Protein AF-A0A3D3DDH8-F1 (afdb_monomer)

Sequence (47 aa):
ILTHHTGQKFEKIEKDTDRDFYMTAQESKEYGLVDEVIKSREEAVKK

Secondary structure (DSSP, 8-state):
-HHHHH---HHHHHHHHSS-----HHHHHHHTS-S----SHHHHHT-

pLDDT: mean 90.01, std 6.81, range [58.22, 96.31]

Solvent-accessible surface area (backbon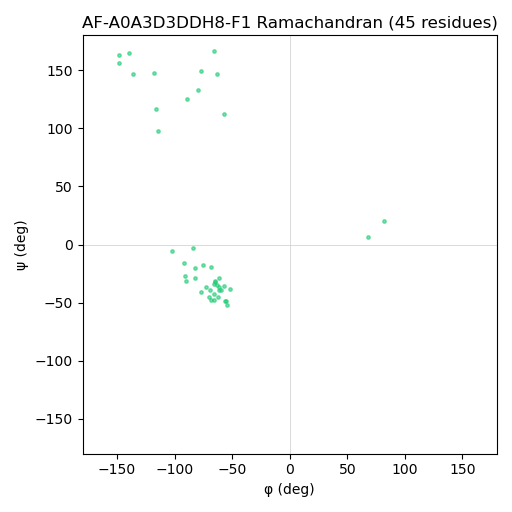e atoms only — not comparable to full-atom values): 3059 Å² total; per-residue (Å²): 110,64,44,77,71,29,72,44,58,62,72,57,51,54,63,51,63,76,50,96,68,89,67,55,70,66,52,33,32,76,52,34,78,37,94,75,79,79,90,46,73,71,61,62,73,75,109

Structure (mmCIF, N/CA/C/O backbone):
data_AF-A0A3D3DDH8-F1
#
_entry.id   AF-A0A3D3DDH8-F1
#
loop_
_atom_site.group_PDB
_atom_site.id
_atom_site.type_symbol
_atom_site.label_atom_id
_atom_site.label_alt_id
_atom_site.label_comp_id
_atom_site.label_asym_id
_atom_site.label_entity_id
_atom_site.label_seq_id
_atom_site.pdbx_PDB_ins_code
_atom_site.Cartn_x
_atom_site.Cartn_y
_atom_site.Cartn_z
_atom_site.occupancy
_atom_site.B_iso_or_equiv
_atom_site.auth_seq_id
_atom_site.auth_comp_id
_atom_site.auth_asym_id
_atom_site.auth_atom_id
_atom_site.pdbx_PDB_model_num
ATOM 1 N N . ILE A 1 1 ? -0.814 -9.856 -15.545 1.00 86.50 1 ILE A N 1
ATOM 2 C CA . ILE A 1 1 ? -1.899 -10.011 -14.541 1.00 86.50 1 ILE A CA 1
ATOM 3 C C . ILE A 1 1 ? -2.115 -8.700 -13.796 1.00 86.50 1 ILE A C 1
ATOM 5 O O . ILE A 1 1 ? -3.148 -8.090 -14.018 1.00 86.50 1 ILE A O 1
ATOM 9 N N . LEU A 1 2 ? -1.142 -8.210 -13.017 1.00 88.62 2 LEU A N 1
ATOM 10 C CA . LEU A 1 2 ? -1.306 -6.983 -12.222 1.00 88.62 2 LEU A CA 1
ATOM 11 C C . LEU A 1 2 ? -1.743 -5.766 -13.060 1.00 88.62 2 LEU A C 1
ATOM 13 O O . LEU A 1 2 ? -2.790 -5.206 -12.784 1.00 88.62 2 LEU A O 1
ATOM 17 N N . THR A 1 3 ? -1.049 -5.449 -14.158 1.00 90.75 3 THR A N 1
ATOM 18 C CA . THR A 1 3 ? -1.384 -4.332 -15.074 1.00 90.75 3 THR A CA 1
ATOM 19 C C . THR A 1 3 ? -2.839 -4.358 -15.562 1.00 90.75 3 THR A C 1
ATOM 21 O O . THR A 1 3 ? -3.471 -3.316 -15.686 1.00 90.75 3 THR A O 1
ATOM 24 N N . HIS A 1 4 ? -3.381 -5.552 -15.828 1.00 89.75 4 HIS A N 1
ATOM 25 C CA . HIS A 1 4 ? -4.745 -5.721 -16.336 1.00 89.75 4 HIS A CA 1
ATOM 26 C C . HIS A 1 4 ? -5.804 -5.437 -15.263 1.00 89.75 4 HIS A C 1
ATOM 28 O O . H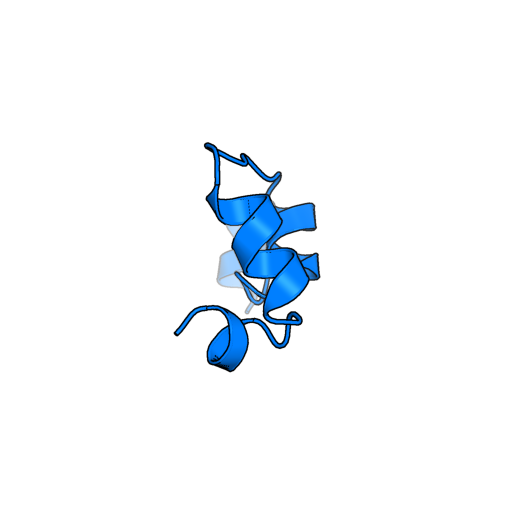IS A 1 4 ? -6.851 -4.882 -15.575 1.00 89.75 4 HIS A O 1
ATOM 34 N N . HIS A 1 5 ? -5.537 -5.813 -14.010 1.00 91.62 5 HIS A N 1
ATOM 35 C CA . HIS A 1 5 ? -6.497 -5.659 -12.917 1.00 91.62 5 HIS A CA 1
ATOM 36 C C . HIS A 1 5 ? -6.373 -4.321 -12.186 1.00 91.62 5 HIS A C 1
ATOM 38 O O . HIS A 1 5 ? -7.381 -3.798 -11.733 1.00 91.62 5 HIS A O 1
ATOM 44 N N . THR A 1 6 ? -5.170 -3.749 -12.099 1.00 89.31 6 THR A N 1
ATOM 45 C CA . THR A 1 6 ? -4.932 -2.484 -11.385 1.00 89.31 6 THR A CA 1
ATOM 46 C C . THR A 1 6 ? -5.037 -1.250 -12.277 1.00 89.31 6 THR A C 1
ATOM 48 O O . THR A 1 6 ? -5.082 -0.129 -11.779 1.00 89.31 6 THR A O 1
ATOM 51 N N . GLY A 1 7 ? -5.004 -1.423 -13.603 1.00 90.12 7 GLY A N 1
ATOM 52 C CA . GLY A 1 7 ? -4.947 -0.315 -14.562 1.00 90.12 7 GLY A CA 1
ATOM 53 C C . GLY A 1 7 ? -3.625 0.466 -14.545 1.00 90.12 7 GLY A C 1
ATOM 54 O O . GLY A 1 7 ? -3.500 1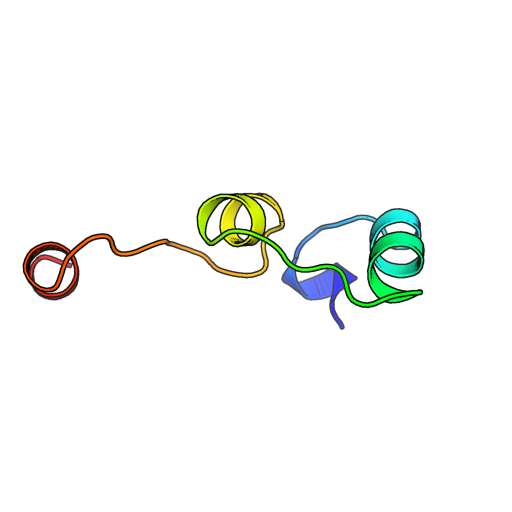.481 -15.230 1.00 90.12 7 GLY A O 1
ATOM 55 N N . GLN A 1 8 ? -2.623 0.014 -13.783 1.00 91.00 8 GLN A N 1
ATOM 56 C CA . GLN A 1 8 ? -1.306 0.650 -13.732 1.00 91.00 8 GLN A CA 1
ATOM 57 C C . GLN A 1 8 ? -0.483 0.298 -14.971 1.00 91.00 8 GLN A C 1
ATOM 59 O O . GLN A 1 8 ? -0.589 -0.797 -15.521 1.00 91.00 8 GLN A O 1
ATOM 64 N N . LYS A 1 9 ? 0.398 1.213 -15.386 1.00 93.56 9 LYS A N 1
ATOM 65 C CA . LYS A 1 9 ? 1.338 0.976 -16.491 1.00 93.56 9 LYS A CA 1
ATOM 66 C C . LYS A 1 9 ? 2.311 -0.157 -16.156 1.00 93.56 9 LYS A C 1
ATOM 68 O O . LYS A 1 9 ? 2.731 -0.296 -15.010 1.00 93.56 9 LYS A O 1
ATOM 73 N N . PHE A 1 10 ? 2.718 -0.911 -17.178 1.00 91.56 10 PHE A N 1
ATOM 74 C CA . PHE A 1 10 ? 3.659 -2.025 -17.034 1.00 91.56 10 PHE A CA 1
ATOM 75 C C . PHE A 1 10 ? 4.980 -1.602 -16.372 1.00 91.56 10 PHE A C 1
ATOM 77 O O . PHE A 1 10 ? 5.368 -2.208 -15.384 1.00 91.56 10 PHE A O 1
ATOM 84 N N . GLU A 1 11 ? 5.595 -0.509 -16.832 1.00 92.25 11 GLU A N 1
ATOM 85 C CA . GLU A 1 11 ? 6.861 0.020 -16.288 1.00 92.25 11 GLU A CA 1
ATOM 86 C C . GLU A 1 11 ? 6.791 0.327 -14.783 1.00 92.25 11 GLU A C 1
ATOM 88 O O . GLU A 1 11 ? 7.754 0.131 -14.044 1.00 92.25 11 GLU A O 1
ATOM 93 N N . LYS A 1 12 ? 5.633 0.809 -14.312 1.00 91.31 12 LYS A N 1
ATOM 94 C CA . LYS A 1 12 ? 5.419 1.100 -12.893 1.00 91.31 12 LYS A CA 1
ATOM 95 C C . LYS A 1 12 ? 5.355 -0.193 -12.084 1.00 91.31 12 LYS A C 1
ATOM 97 O O . LYS A 1 12 ? 6.018 -0.302 -11.064 1.00 91.31 12 LYS A O 1
ATOM 102 N N . ILE A 1 13 ? 4.610 -1.181 -12.576 1.00 92.19 13 ILE A N 1
ATOM 103 C CA . ILE A 1 13 ? 4.512 -2.498 -11.938 1.00 92.19 13 ILE A CA 1
ATOM 104 C C . ILE A 1 13 ? 5.877 -3.181 -11.898 1.00 92.19 13 ILE A C 1
ATOM 106 O O . ILE A 1 13 ? 6.246 -3.717 -10.865 1.00 92.19 13 ILE A O 1
ATOM 110 N N . GLU A 1 14 ? 6.635 -3.152 -12.992 1.00 92.44 14 GLU A N 1
ATOM 111 C CA . GLU A 1 14 ? 7.97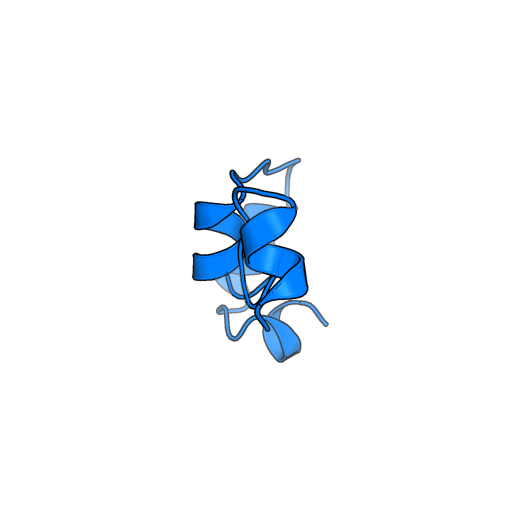6 -3.739 -13.061 1.00 92.44 14 GLU A CA 1
ATOM 112 C C . GLU A 1 14 ? 8.895 -3.154 -11.981 1.00 92.44 14 GLU A C 1
ATOM 114 O O . GLU A 1 14 ? 9.485 -3.896 -11.203 1.00 92.44 14 GLU A O 1
ATOM 119 N N . LYS A 1 15 ? 8.928 -1.824 -11.851 1.00 91.94 15 LYS A N 1
ATOM 120 C CA . LYS A 1 15 ? 9.721 -1.147 -10.820 1.00 91.94 15 LYS A CA 1
ATOM 121 C C . LYS A 1 15 ? 9.233 -1.433 -9.397 1.00 91.94 15 LYS A C 1
ATOM 123 O O . LYS A 1 15 ? 10.050 -1.641 -8.505 1.00 91.94 15 LYS A O 1
ATOM 128 N N . ASP A 1 16 ? 7.921 -1.423 -9.179 1.00 90.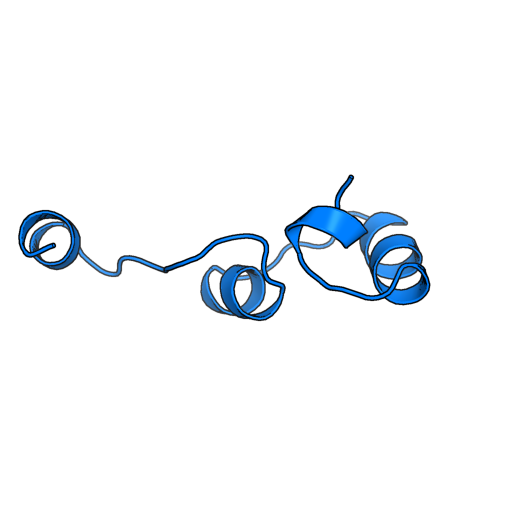00 16 ASP A N 1
ATOM 129 C CA . ASP A 1 16 ? 7.331 -1.619 -7.850 1.00 90.00 16 ASP A CA 1
ATOM 130 C C . ASP A 1 16 ? 7.378 -3.094 -7.402 1.00 90.00 16 ASP A C 1
ATOM 132 O O . ASP A 1 16 ? 7.232 -3.372 -6.217 1.00 90.00 16 ASP A O 1
ATOM 136 N N . THR A 1 17 ? 7.584 -4.040 -8.330 1.00 88.88 17 THR A N 1
ATOM 137 C CA . THR A 1 17 ? 7.690 -5.488 -8.049 1.00 88.88 17 THR A CA 1
ATOM 138 C C . THR A 1 17 ? 9.122 -6.026 -8.055 1.00 88.88 17 THR A C 1
ATOM 140 O O . THR A 1 17 ? 9.326 -7.181 -7.688 1.00 88.88 17 THR A O 1
ATOM 143 N N . ASP A 1 18 ? 10.116 -5.206 -8.414 1.00 91.19 18 ASP A N 1
ATOM 144 C CA . ASP A 1 18 ? 11.545 -5.561 -8.344 1.00 91.19 18 ASP A CA 1
ATOM 145 C C . ASP A 1 18 ? 11.990 -5.879 -6.901 1.00 91.19 18 ASP A C 1
ATOM 147 O O . ASP A 1 18 ? 12.886 -6.686 -6.649 1.00 91.19 18 ASP A O 1
ATOM 151 N N . ARG A 1 19 ? 11.322 -5.264 -5.918 1.00 92.12 19 ARG A N 1
ATOM 152 C CA . ARG A 1 19 ? 11.546 -5.435 -4.477 1.00 92.12 19 ARG A CA 1
ATOM 153 C C . ARG A 1 19 ? 10.209 -5.467 -3.742 1.00 92.12 19 ARG A C 1
ATOM 155 O O . ARG A 1 19 ? 9.201 -5.004 -4.264 1.00 92.12 19 ARG A O 1
ATOM 162 N N . ASP A 1 20 ? 10.228 -5.930 -2.494 1.00 92.00 20 ASP A N 1
ATOM 163 C CA . ASP A 1 20 ? 9.071 -5.818 -1.605 1.00 92.00 20 ASP A CA 1
ATOM 164 C C . ASP A 1 20 ? 8.643 -4.350 -1.462 1.00 92.00 20 ASP A C 1
ATOM 166 O O . ASP A 1 20 ? 9.350 -3.532 -0.863 1.00 92.00 20 ASP A O 1
ATOM 170 N N . PHE A 1 21 ? 7.464 -4.033 -1.993 1.00 91.31 21 PHE A N 1
ATOM 171 C CA . PHE A 1 21 ? 6.851 -2.718 -1.891 1.00 91.31 21 PHE A CA 1
ATOM 172 C C . PHE A 1 21 ? 5.572 -2.803 -1.057 1.00 91.31 21 PHE A C 1
ATOM 174 O O . PHE A 1 21 ? 4.506 -3.200 -1.529 1.00 91.31 21 PHE A O 1
ATOM 181 N N . TYR A 1 22 ? 5.698 -2.455 0.223 1.00 93.38 22 TYR A N 1
ATOM 182 C CA . TYR A 1 22 ? 4.572 -2.403 1.148 1.00 93.38 22 TYR A CA 1
ATOM 183 C C . TYR A 1 22 ? 3.794 -1.106 0.953 1.00 93.38 22 TYR A C 1
ATOM 185 O O . TYR A 1 22 ? 4.373 -0.023 0.920 1.00 93.38 22 TYR A O 1
ATOM 193 N N . MET A 1 23 ? 2.474 -1.234 0.875 1.00 93.69 23 MET A N 1
ATOM 194 C CA . MET A 1 23 ? 1.550 -0.117 0.736 1.00 93.69 23 MET A CA 1
ATOM 195 C C . MET A 1 23 ? 0.624 -0.065 1.948 1.00 93.69 23 MET A C 1
ATOM 197 O O . MET A 1 23 ? 0.229 -1.092 2.506 1.00 93.69 23 MET A O 1
ATOM 201 N N . THR A 1 24 ? 0.226 1.138 2.336 1.00 96.31 24 THR A N 1
ATOM 202 C CA . THR A 1 24 ? -0.912 1.346 3.231 1.00 96.31 24 THR A CA 1
ATOM 203 C C . THR A 1 24 ? -2.214 0.912 2.551 1.00 96.31 24 THR A C 1
ATOM 205 O O . THR A 1 24 ? -2.281 0.698 1.336 1.00 96.31 24 THR A O 1
ATOM 208 N N . ALA A 1 25 ? -3.291 0.785 3.329 1.00 94.94 25 ALA A N 1
ATOM 209 C CA . ALA A 1 25 ? -4.597 0.424 2.782 1.00 94.94 25 ALA A CA 1
ATOM 210 C C . ALA A 1 25 ? -5.090 1.457 1.745 1.00 94.94 25 ALA A C 1
ATOM 212 O O . ALA A 1 25 ? -5.632 1.092 0.704 1.00 94.94 25 ALA A O 1
ATOM 213 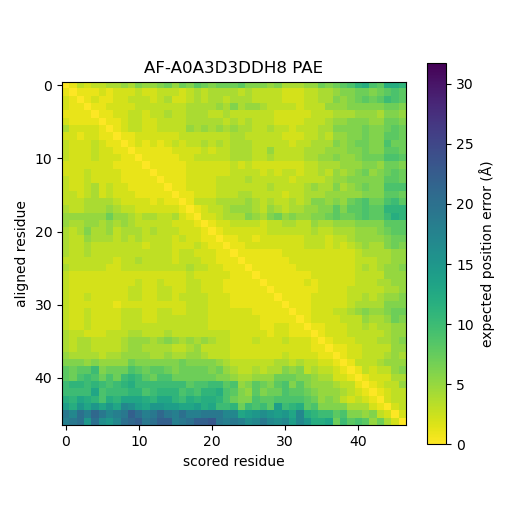N N . GLN A 1 26 ? -4.857 2.744 2.008 1.00 94.75 26 GLN A N 1
ATOM 214 C CA . GLN A 1 26 ? -5.199 3.856 1.124 1.00 94.75 26 GLN A CA 1
ATOM 215 C C . GLN A 1 26 ? -4.386 3.808 -0.169 1.00 94.75 26 GLN A C 1
ATOM 217 O O . GLN A 1 26 ? -4.969 3.861 -1.248 1.00 94.75 26 GLN A O 1
ATOM 222 N N . GLU A 1 27 ? -3.069 3.625 -0.068 1.00 94.25 27 GLU A N 1
ATOM 223 C CA . GLU A 1 27 ? -2.202 3.490 -1.241 1.00 94.25 27 GLU A CA 1
ATOM 224 C C . GLU A 1 27 ? -2.593 2.273 -2.080 1.00 94.25 27 GLU A C 1
ATOM 226 O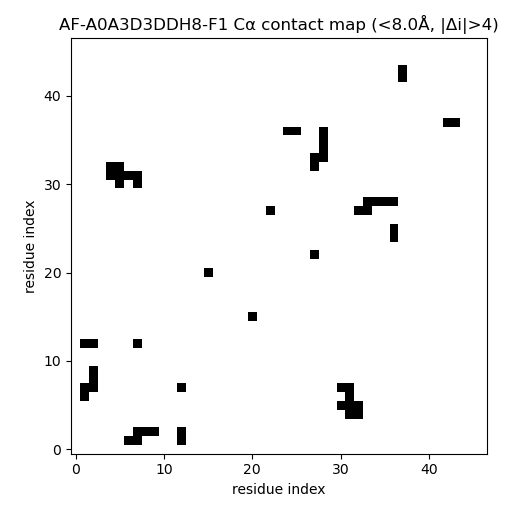 O . GLU A 1 27 ? -2.661 2.377 -3.296 1.00 94.25 27 GLU A O 1
ATOM 231 N N . SER A 1 28 ? -2.952 1.150 -1.451 1.00 94.44 28 SER A N 1
ATOM 232 C CA . SER A 1 28 ? -3.425 -0.047 -2.162 1.00 94.44 28 SER A CA 1
ATOM 233 C C . SER A 1 28 ? -4.705 0.223 -2.957 1.00 94.44 28 SER A C 1
ATOM 235 O O . SER A 1 28 ? -4.872 -0.294 -4.065 1.00 94.44 28 SER A O 1
ATOM 237 N N . LYS A 1 29 ? -5.604 1.055 -2.416 1.00 94.12 29 LYS A N 1
ATOM 238 C CA . LYS A 1 29 ? -6.824 1.478 -3.110 1.00 94.12 29 LYS A CA 1
ATOM 239 C C . LYS A 1 29 ? -6.505 2.376 -4.301 1.00 94.12 29 LYS A C 1
ATOM 241 O O . LYS A 1 29 ? -6.998 2.142 -5.398 1.00 94.12 29 LYS A O 1
ATOM 246 N N . GLU A 1 30 ? -5.655 3.378 -4.107 1.00 93.00 30 GLU A N 1
ATOM 247 C CA . GLU A 1 30 ? -5.225 4.286 -5.181 1.00 93.00 30 GLU A CA 1
ATOM 248 C C . GLU A 1 30 ? -4.421 3.567 -6.270 1.00 93.00 30 GLU A C 1
ATOM 250 O O . GLU A 1 30 ? -4.501 3.908 -7.451 1.00 93.00 30 GLU A O 1
ATOM 255 N N . TYR A 1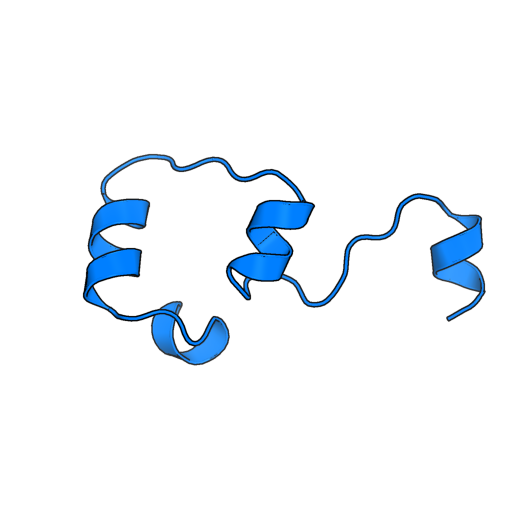 31 ? -3.677 2.530 -5.887 1.00 92.75 31 TYR A N 1
ATOM 256 C CA . TYR A 1 31 ? -2.962 1.662 -6.811 1.00 92.75 31 TYR A CA 1
ATOM 257 C C . TYR A 1 31 ? -3.913 0.804 -7.656 1.00 92.75 31 TYR A C 1
ATOM 259 O O . TYR A 1 31 ? -3.505 0.326 -8.712 1.00 92.75 31 TYR A O 1
ATOM 267 N N . GLY A 1 32 ? -5.167 0.626 -7.231 1.00 92.50 32 GLY A N 1
ATOM 268 C CA . GLY A 1 32 ? -6.146 -0.242 -7.888 1.00 92.50 32 GLY A CA 1
ATOM 269 C C . GLY A 1 32 ? -6.000 -1.717 -7.511 1.00 92.50 32 GLY A C 1
ATOM 270 O O . GLY A 1 32 ? -6.435 -2.583 -8.262 1.00 92.50 32 GLY A O 1
ATOM 271 N N . LEU A 1 33 ? -5.349 -2.024 -6.382 1.00 92.75 33 LEU A N 1
ATOM 272 C CA . LEU A 1 33 ? -5.247 -3.395 -5.859 1.00 92.75 33 LEU A CA 1
ATOM 273 C C . LEU A 1 33 ? -6.492 -3.807 -5.069 1.00 92.75 33 LEU A C 1
ATOM 275 O O . LEU A 1 33 ? -6.805 -4.992 -5.002 1.00 92.75 33 LEU A O 1
ATOM 279 N N . VAL A 1 34 ? -7.176 -2.840 -4.455 1.00 93.19 34 VAL A N 1
ATOM 280 C CA . VAL A 1 34 ? -8.401 -3.045 -3.674 1.00 93.19 34 VAL A CA 1
ATOM 281 C C . VAL A 1 34 ? -9.420 -1.963 -4.012 1.00 93.19 34 VAL A C 1
ATOM 283 O O . VAL A 1 34 ? -9.050 -0.819 -4.267 1.00 93.19 34 VAL A O 1
ATOM 286 N N . ASP A 1 35 ? -10.707 -2.295 -3.977 1.00 91.00 35 ASP A N 1
ATOM 287 C CA . ASP A 1 35 ? -11.761 -1.333 -4.318 1.00 91.00 35 ASP A CA 1
ATOM 288 C C . ASP A 1 35 ? -12.016 -0.334 -3.180 1.00 91.00 35 ASP A C 1
ATOM 290 O O . ASP A 1 35 ? -12.210 0.867 -3.394 1.00 91.00 35 ASP A O 1
ATOM 294 N N . GLU A 1 36 ? -12.009 -0.817 -1.935 1.00 91.44 36 GLU A N 1
ATOM 295 C CA . GLU A 1 36 ? -12.347 -0.021 -0.760 1.00 91.44 36 GLU A CA 1
ATOM 296 C C . GLU A 1 36 ? -11.590 -0.429 0.505 1.00 91.44 36 GLU A C 1
ATOM 298 O O . GLU A 1 36 ? -11.149 -1.563 0.666 1.00 91.44 36 GLU A O 1
ATOM 303 N N . VAL A 1 37 ? -11.477 0.533 1.426 1.00 93.81 37 VAL A N 1
ATOM 304 C CA . VAL A 1 37 ? -10.858 0.369 2.742 1.00 93.81 37 VAL A CA 1
ATOM 305 C C . VAL A 1 37 ? -11.933 0.577 3.797 1.00 93.81 37 VAL A C 1
ATOM 307 O O . VAL A 1 37 ? -12.475 1.674 3.914 1.00 93.81 37 VAL A O 1
ATOM 310 N N . ILE A 1 38 ? -12.218 -0.467 4.568 1.00 93.31 38 ILE A N 1
ATOM 311 C CA . ILE A 1 38 ? -13.210 -0.451 5.645 1.00 93.31 38 ILE A CA 1
ATOM 312 C C . ILE A 1 38 ? -12.518 -0.022 6.942 1.00 93.31 38 ILE A C 1
ATOM 314 O O . ILE A 1 38 ? -11.539 -0.649 7.349 1.00 93.31 38 ILE A O 1
ATOM 318 N N . LYS A 1 39 ? -13.016 1.022 7.616 1.00 91.75 39 LYS A N 1
ATOM 319 C CA . LYS A 1 39 ? -12.399 1.539 8.853 1.00 91.75 39 LYS A CA 1
ATOM 320 C C . LYS A 1 39 ? -12.948 0.895 10.117 1.00 91.75 39 LYS A C 1
ATOM 322 O O . LYS A 1 39 ? -12.246 0.848 11.124 1.00 91.75 39 LYS A O 1
ATOM 327 N N . SER A 1 40 ? -14.190 0.419 10.093 1.00 93.06 40 SER A N 1
ATOM 328 C CA . SER A 1 40 ? -14.801 -0.249 11.241 1.00 93.06 40 SER A CA 1
ATOM 329 C C . SER A 1 40 ? -15.798 -1.327 10.827 1.00 93.06 40 SER A C 1
ATOM 331 O O . SER A 1 40 ? -16.281 -1.375 9.695 1.00 93.06 40 SER A O 1
ATOM 333 N N . ARG A 1 41 ? -16.133 -2.210 11.770 1.00 89.00 41 ARG A N 1
ATOM 334 C CA . ARG A 1 41 ? -17.091 -3.294 11.529 1.00 89.00 41 ARG A CA 1
ATOM 335 C C . ARG A 1 41 ? -18.495 -2.762 11.240 1.00 89.00 41 ARG A C 1
ATOM 337 O O . ARG A 1 41 ? -19.221 -3.356 10.453 1.00 89.00 41 ARG A O 1
ATOM 3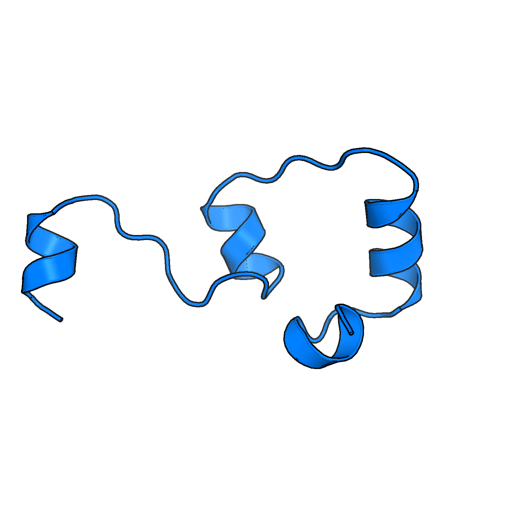44 N N . GLU A 1 42 ? -18.868 -1.637 11.839 1.00 89.81 42 GLU A N 1
ATOM 345 C CA . GLU A 1 42 ? -20.148 -0.968 11.600 1.00 89.81 42 GLU A CA 1
ATOM 346 C C . GLU A 1 42 ? -20.254 -0.434 10.169 1.00 89.81 42 GLU A C 1
ATOM 348 O O . GLU A 1 42 ? -21.343 -0.438 9.602 1.00 89.81 42 GLU A O 1
ATOM 353 N N . GLU A 1 43 ? -19.143 0.014 9.579 1.00 85.31 43 GLU A N 1
ATOM 354 C CA . GLU A 1 43 ? -19.088 0.461 8.183 1.00 85.31 43 GLU A CA 1
ATOM 355 C C . GLU A 1 43 ? -19.271 -0.716 7.216 1.00 85.31 43 GLU A C 1
ATOM 357 O O . GLU A 1 43 ? -20.022 -0.601 6.253 1.00 85.31 43 GLU A O 1
ATOM 362 N N . ALA A 1 44 ? -18.685 -1.879 7.530 1.00 81.88 44 ALA A N 1
ATOM 363 C CA . ALA A 1 44 ? -18.849 -3.100 6.737 1.00 81.88 44 ALA A CA 1
ATOM 364 C C . ALA A 1 44 ? -20.296 -3.619 6.697 1.00 81.88 44 ALA A C 1
ATOM 366 O O . ALA A 1 44 ? -20.715 -4.184 5.697 1.00 81.88 44 ALA A O 1
ATOM 367 N N . VAL A 1 45 ? -21.047 -3.464 7.794 1.00 78.75 45 VAL A N 1
ATOM 368 C CA . VAL A 1 45 ? -22.416 -4.001 7.941 1.00 78.75 45 VAL A CA 1
ATOM 369 C C . VAL A 1 45 ? -23.474 -3.096 7.297 1.00 78.75 45 VAL A C 1
ATOM 371 O O . VAL A 1 45 ? -24.583 -3.544 7.021 1.00 78.75 45 VAL A O 1
ATOM 374 N N . LYS A 1 46 ? -23.159 -1.817 7.064 1.00 64.75 46 LYS A N 1
ATOM 375 C CA . LYS A 1 46 ? -24.083 -0.838 6.462 1.00 64.75 46 LYS A CA 1
ATOM 376 C C . LYS A 1 46 ? -24.106 -0.867 4.932 1.00 64.75 46 LYS A C 1
ATOM 378 O O . LYS A 1 46 ? -24.860 -0.093 4.343 1.00 64.75 46 LYS A O 1
ATOM 383 N N . LYS A 1 47 ? -23.272 -1.700 4.317 1.00 58.22 47 LYS A N 1
ATOM 384 C CA . LYS A 1 47 ? -23.100 -1.806 2.872 1.00 58.22 47 LYS A CA 1
ATOM 385 C C . LYS A 1 47 ? -23.785 -3.056 2.336 1.00 58.22 47 LYS A C 1
ATOM 387 O O . LYS A 1 47 ? -24.369 -2.950 1.238 1.00 58.22 47 LYS A O 1
#

Mean predicted aligned error: 4.26 Å

Foldseek 3Di:
DLCVQQVDDPVVCCVCVVDDNDDDPVVCCVSRVDVDDDPDPVSVVVD

Nearest PDB structures (foldseek):
  6dl7-assembly1_B  TM=9.163E-01  e=2.727E-01  Homo sapiens
  8hgk-assembly1_D  TM=9.273E-01  e=3.808E-01  Homo sapiens
  8hgk-assembly1_A  TM=9.284E-01  e=3.808E-01  Homo sapiens
  8hgk-assembly1_F  TM=9.213E-01  e=3.808E-01  Homo sapiens
  7uw0-assembly1_F-2  TM=9.017E-01  e=4.654E-01  Homo sapiens

Radius of gyration: 13.19 Å; Cα contacts (8 Å, |Δi|>4): 28; chains: 1; bounding box: 36×14×29 Å